Protein AF-A0A0B6YU15-F1 (afdb_monomer)

Solvent-accessible surface area (backbone atoms only — not comparable to full-atom values): 4358 Å² total; per-residue (Å²): 134,82,73,81,73,83,67,86,57,49,54,66,57,54,50,51,57,40,66,75,47,75,87,58,74,55,47,88,60,63,54,32,55,66,67,61,60,70,47,51,70,67,58,38,50,54,49,33,52,54,50,38,52,25,64,76,70,74,47,80,62,65,67,73,80,46,51,56,79,112

pLDDT: mean 83.67, std 12.28, range [33.78, 94.75]

Secondary structure (DSSP, 8-state):
-------SS-HHHHHHHHHH-TTPPPPTTS--HHHHHT--HHHHHHHHHHHHHHHHHT---HHHHSTT--

Sequence (70 aa):
MWLDEELYVTAEIIRTALKTSGSTASGPDGIRYKDIADLSNDDMEDLVKEFNVSIKNGTIREEWLHSYLL

Mean predicted aligned error: 6.36 Å

Structure (mmCIF, N/CA/C/O backbone):
data_AF-A0A0B6YU15-F1
#
_entry.id   AF-A0A0B6YU15-F1
#
loop_
_atom_site.group_PDB
_atom_site.id
_atom_site.type_symbol
_atom_site.label_atom_id
_atom_site.label_alt_id
_atom_site.label_comp_id
_atom_site.label_asym_id
_atom_site.label_entity_id
_atom_site.label_seq_id
_atom_site.pdbx_PDB_ins_code
_atom_site.Cartn_x
_atom_site.Cartn_y
_atom_site.Cartn_z
_atom_site.occupancy
_atom_site.B_iso_or_equiv
_atom_site.auth_seq_id
_atom_site.auth_comp_id
_atom_site.auth_asym_id
_atom_site.auth_atom_id
_atom_site.pdbx_PDB_model_num
ATOM 1 N N . MET A 1 1 ? -21.336 14.459 12.383 1.00 33.78 1 MET A N 1
ATOM 2 C CA . MET A 1 1 ? -20.302 13.908 13.277 1.00 33.78 1 MET A CA 1
ATOM 3 C C . MET A 1 1 ? -19.600 12.840 12.468 1.00 33.78 1 MET A C 1
ATOM 5 O O . MET A 1 1 ? -20.155 11.766 12.296 1.00 33.78 1 MET A O 1
ATOM 9 N N . TRP A 1 2 ? -18.499 13.208 11.820 1.00 45.31 2 TRP A N 1
ATOM 10 C CA . TRP 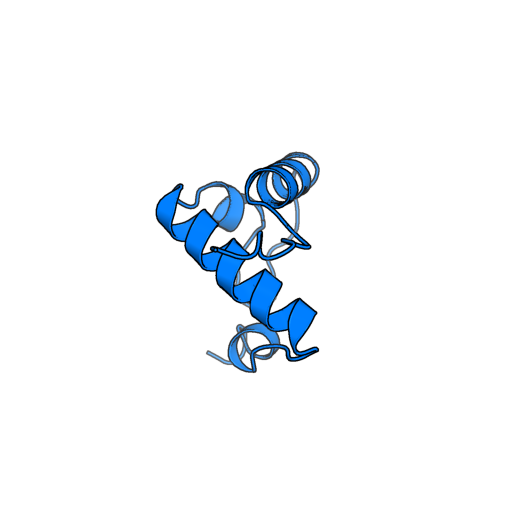A 1 2 ? -17.674 12.248 11.094 1.00 45.31 2 TRP A CA 1
ATOM 11 C C . TRP A 1 2 ? -16.922 11.484 12.175 1.00 45.31 2 TRP A C 1
ATOM 13 O O . TRP A 1 2 ? -16.255 12.110 12.995 1.00 45.31 2 TRP A O 1
ATOM 23 N N . LEU A 1 3 ? -17.164 10.180 12.282 1.00 46.31 3 LEU A N 1
ATOM 24 C CA . LEU A 1 3 ? -16.293 9.338 13.087 1.00 46.31 3 LEU A CA 1
ATOM 25 C C . LEU A 1 3 ? -14.916 9.455 12.438 1.00 46.31 3 LEU A C 1
ATOM 27 O O . LEU A 1 3 ? -14.818 9.262 11.226 1.00 46.31 3 LEU A O 1
ATOM 31 N N . ASP A 1 4 ? -13.901 9.819 13.221 1.00 54.88 4 ASP A N 1
ATOM 32 C CA . ASP A 1 4 ? -12.524 9.475 12.886 1.00 54.88 4 ASP A CA 1
ATOM 33 C C . ASP A 1 4 ? -12.544 7.970 12.602 1.00 54.88 4 ASP A C 1
ATOM 35 O O . ASP A 1 4 ? -12.676 7.163 13.524 1.00 54.88 4 ASP A O 1
ATOM 39 N N . GLU A 1 5 ? -12.568 7.576 11.325 1.00 65.31 5 GLU A N 1
ATOM 40 C CA . GLU A 1 5 ? -12.343 6.181 10.985 1.00 65.31 5 GLU A CA 1
ATOM 41 C C . GLU A 1 5 ? -10.918 5.898 11.430 1.00 65.31 5 GLU A C 1
ATOM 43 O O . GLU A 1 5 ? -9.968 6.452 10.883 1.00 65.31 5 GLU A O 1
ATOM 48 N N . GLU A 1 6 ? -10.785 5.109 12.492 1.00 71.62 6 GLU A N 1
ATOM 49 C CA . GLU A 1 6 ? -9.495 4.697 13.017 1.00 71.62 6 GLU A CA 1
ATOM 50 C C . GLU A 1 6 ? -8.750 3.951 11.904 1.00 71.62 6 GLU A C 1
ATOM 52 O O . GLU A 1 6 ? -9.057 2.804 11.575 1.00 71.62 6 GLU A O 1
ATOM 57 N N . LEU A 1 7 ? -7.823 4.654 11.252 1.00 76.00 7 LEU A N 1
ATOM 58 C CA . LEU A 1 7 ? -6.970 4.082 10.224 1.00 76.00 7 LEU A CA 1
ATOM 59 C C . LEU A 1 7 ? -5.921 3.218 10.921 1.00 76.00 7 LEU A C 1
ATOM 61 O O . LEU A 1 7 ? -5.094 3.714 11.685 1.00 76.00 7 LEU A O 1
ATOM 65 N N . TYR A 1 8 ? -5.931 1.922 10.623 1.00 84.00 8 TYR A N 1
ATOM 66 C CA . TYR A 1 8 ? -4.908 0.977 11.063 1.00 84.00 8 TYR A CA 1
ATOM 67 C C . TYR A 1 8 ? -3.558 1.255 10.393 1.00 84.00 8 TYR A C 1
ATOM 69 O O . TYR A 1 8 ? -2.504 0.991 10.971 1.00 84.00 8 TYR A O 1
ATOM 77 N N . VAL A 1 9 ? -3.585 1.770 9.160 1.00 91.88 9 VAL A N 1
ATOM 78 C CA . VAL A 1 9 ? -2.402 2.074 8.347 1.00 91.88 9 VAL A CA 1
ATOM 79 C C . VAL A 1 9 ? -2.573 3.437 7.680 1.00 91.88 9 VAL A C 1
ATOM 81 O O . VAL A 1 9 ? -3.658 3.760 7.209 1.00 91.88 9 VAL A O 1
ATOM 84 N N . THR A 1 10 ? -1.498 4.223 7.602 1.00 94.12 10 THR A N 1
ATOM 85 C CA . THR A 1 10 ? -1.461 5.518 6.901 1.00 94.12 10 THR A CA 1
ATOM 86 C C . THR A 1 10 ? -0.469 5.492 5.738 1.00 94.12 10 THR A C 1
ATOM 88 O O . THR A 1 10 ? 0.441 4.656 5.704 1.00 94.12 10 THR A O 1
ATOM 91 N N . ALA A 1 11 ? -0.591 6.445 4.807 1.00 92.62 11 ALA A N 1
ATOM 92 C CA . ALA A 1 11 ? 0.347 6.597 3.691 1.00 92.62 11 ALA A CA 1
ATOM 93 C C . ALA A 1 11 ? 1.798 6.765 4.175 1.00 92.62 11 ALA A C 1
ATOM 95 O O . ALA A 1 11 ? 2.729 6.208 3.595 1.00 92.62 11 ALA A O 1
ATOM 96 N N . GLU A 1 12 ? 2.001 7.494 5.276 1.00 91.50 12 GLU A N 1
ATOM 97 C CA . GLU A 1 12 ? 3.321 7.686 5.879 1.00 91.50 12 GLU A CA 1
ATOM 98 C C . GLU A 1 12 ? 3.920 6.372 6.399 1.00 91.50 12 GLU A C 1
ATOM 100 O O . GLU A 1 12 ? 5.107 6.111 6.174 1.00 91.50 12 GLU A O 1
ATOM 105 N N . ILE A 1 13 ? 3.109 5.517 7.033 1.00 92.31 13 ILE A N 1
ATOM 106 C CA . ILE A 1 13 ? 3.540 4.194 7.507 1.00 92.31 13 ILE A CA 1
ATOM 107 C C . ILE A 1 13 ? 3.986 3.333 6.321 1.00 92.31 13 ILE A C 1
ATOM 109 O O . ILE A 1 13 ? 5.085 2.775 6.357 1.00 92.31 13 ILE A O 1
ATOM 113 N N . ILE A 1 14 ? 3.187 3.278 5.247 1.00 91.56 14 ILE A N 1
ATOM 114 C CA . ILE A 1 14 ? 3.526 2.513 4.037 1.00 91.56 14 ILE A CA 1
ATOM 115 C C . ILE A 1 14 ? 4.819 3.048 3.414 1.00 91.56 14 ILE A C 1
ATOM 117 O O . ILE A 1 14 ? 5.761 2.288 3.192 1.00 91.56 14 ILE A O 1
ATOM 121 N N . ARG A 1 15 ? 4.925 4.363 3.189 1.00 91.06 15 ARG A N 1
ATOM 122 C CA . ARG A 1 15 ? 6.128 4.976 2.600 1.00 91.06 15 ARG A CA 1
ATOM 123 C C . ARG A 1 15 ? 7.373 4.733 3.450 1.00 91.06 15 ARG A C 1
ATOM 125 O O . ARG A 1 15 ? 8.448 4.498 2.900 1.00 91.06 15 ARG A O 1
ATOM 132 N N . THR A 1 16 ? 7.245 4.775 4.772 1.00 90.31 16 THR A N 1
ATOM 133 C CA . THR A 1 16 ? 8.356 4.492 5.689 1.00 90.31 16 THR A CA 1
ATOM 134 C C . THR A 1 16 ? 8.794 3.034 5.584 1.00 90.31 16 THR A C 1
ATOM 136 O O . THR A 1 16 ? 9.988 2.778 5.437 1.00 90.31 16 THR A O 1
ATOM 139 N N . ALA A 1 17 ? 7.849 2.090 5.564 1.00 89.31 17 ALA A N 1
ATOM 140 C CA . ALA A 1 17 ? 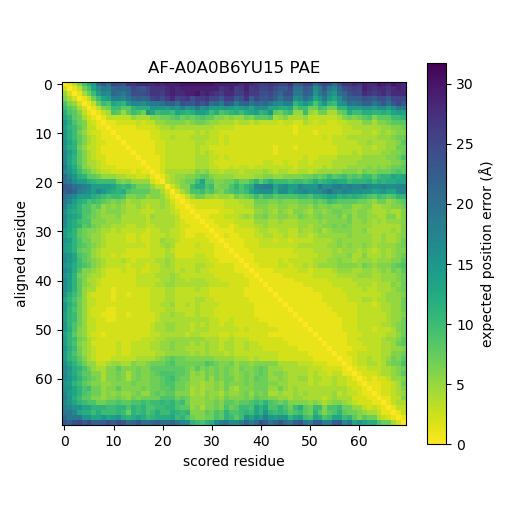8.141 0.669 5.383 1.00 89.31 17 ALA A CA 1
ATOM 141 C C . ALA A 1 17 ? 8.813 0.377 4.029 1.00 89.31 17 ALA A C 1
ATOM 143 O O . ALA A 1 17 ? 9.780 -0.380 3.957 1.00 89.31 17 ALA A O 1
ATOM 144 N N . LEU A 1 18 ? 8.363 1.016 2.947 1.00 89.31 18 LEU A N 1
ATOM 145 C CA . LEU A 1 18 ? 8.958 0.836 1.619 1.00 89.31 18 LEU A CA 1
ATOM 146 C C . LEU A 1 18 ? 10.385 1.403 1.545 1.00 89.31 18 LEU A C 1
ATOM 148 O O . LEU A 1 18 ? 11.268 0.765 0.975 1.00 89.31 18 LEU A O 1
ATOM 152 N N . LYS A 1 19 ? 10.647 2.559 2.173 1.00 83.81 19 LYS A N 1
ATOM 153 C CA . LYS A 1 19 ? 11.986 3.177 2.221 1.00 83.81 19 LYS A CA 1
ATOM 154 C C . LYS A 1 19 ? 13.016 2.333 2.969 1.00 83.81 19 LYS A C 1
ATOM 156 O O . LYS A 1 19 ? 14.182 2.325 2.582 1.00 83.81 19 LYS A O 1
ATOM 161 N N . THR A 1 20 ? 12.616 1.636 4.032 1.00 81.69 20 THR A N 1
ATOM 162 C CA . THR A 1 20 ? 13.526 0.771 4.804 1.00 81.69 20 THR A CA 1
ATOM 163 C C . THR A 1 20 ? 13.804 -0.568 4.117 1.00 81.69 20 THR A C 1
ATOM 165 O O . THR A 1 20 ? 14.743 -1.264 4.493 1.00 81.69 20 THR A O 1
ATOM 168 N N . SER A 1 21 ? 13.051 -0.899 3.067 1.00 75.56 21 SER A N 1
ATOM 169 C CA . SER A 1 21 ? 13.117 -2.170 2.340 1.00 75.56 21 SER A CA 1
ATOM 170 C C . SER A 1 21 ? 14.038 -2.131 1.106 1.00 75.56 21 SER A C 1
ATOM 172 O O . SER A 1 21 ? 13.758 -2.773 0.095 1.00 75.56 21 SER A O 1
ATOM 174 N N . GLY A 1 22 ? 15.120 -1.348 1.128 1.00 63.91 22 GLY A N 1
ATOM 175 C CA . GLY A 1 22 ? 16.005 -1.177 -0.032 1.00 63.91 22 GLY A CA 1
ATOM 176 C C . GLY A 1 22 ? 16.551 -2.508 -0.582 1.00 63.91 22 GLY A C 1
ATOM 177 O O . GLY A 1 22 ? 17.142 -3.284 0.162 1.00 63.91 22 GLY A O 1
ATOM 178 N N . SER A 1 23 ? 16.385 -2.739 -1.894 1.00 68.69 23 SER A N 1
ATOM 179 C CA . SER A 1 23 ? 16.763 -3.966 -2.632 1.00 68.69 23 SER A CA 1
ATOM 180 C C . SER A 1 23 ? 15.935 -5.226 -2.334 1.00 68.69 23 SER A C 1
ATOM 182 O O . SER A 1 23 ? 16.489 -6.308 -2.133 1.00 68.69 23 SER A O 1
ATOM 184 N N . THR A 1 24 ? 14.604 -5.133 -2.388 1.00 79.62 24 THR A N 1
ATOM 185 C CA . THR A 1 24 ? 13.757 -6.334 -2.466 1.00 79.62 24 THR A CA 1
ATOM 186 C C . THR A 1 24 ? 13.785 -6.960 -3.862 1.00 79.62 24 THR A C 1
ATOM 188 O O . THR A 1 24 ? 13.809 -6.268 -4.887 1.00 79.62 24 THR A O 1
ATOM 191 N N . ALA A 1 25 ? 13.790 -8.296 -3.900 1.00 85.88 25 ALA A N 1
ATOM 192 C CA . ALA A 1 25 ? 13.486 -9.039 -5.117 1.00 85.88 25 ALA A CA 1
ATOM 193 C C . ALA A 1 25 ? 12.058 -8.707 -5.577 1.00 85.88 25 ALA A C 1
ATOM 195 O O . ALA A 1 25 ? 11.209 -8.332 -4.766 1.00 85.88 25 ALA A O 1
ATOM 196 N N . SER A 1 26 ? 11.799 -8.827 -6.877 1.00 87.38 26 SER A N 1
ATOM 197 C CA . SER A 1 26 ? 10.441 -8.694 -7.397 1.00 87.38 26 SER A CA 1
ATOM 198 C C . SER A 1 26 ? 9.543 -9.801 -6.855 1.00 87.38 26 SER A C 1
ATOM 200 O O . S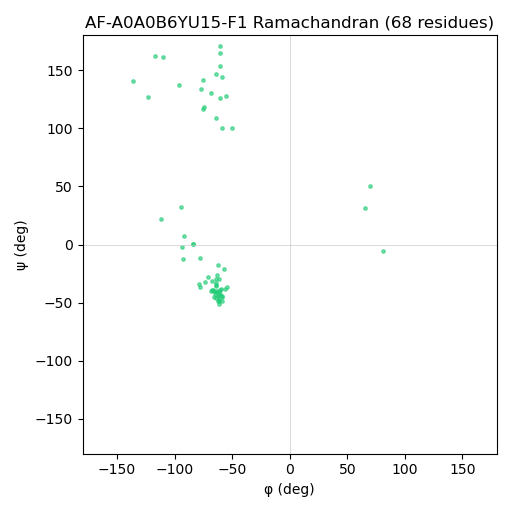ER A 1 26 ? 9.994 -10.937 -6.675 1.00 87.38 26 SER A O 1
ATOM 202 N N . GLY A 1 27 ? 8.268 -9.474 -6.653 1.00 84.38 27 GLY A N 1
ATOM 203 C CA . GLY A 1 27 ? 7.221 -10.469 -6.499 1.00 84.38 27 GLY A CA 1
ATOM 204 C C . GLY A 1 27 ? 7.102 -11.354 -7.748 1.00 84.38 27 GLY A C 1
ATOM 205 O O . GLY A 1 27 ? 7.727 -11.073 -8.780 1.00 84.38 27 GLY A O 1
ATOM 206 N N . PRO A 1 28 ? 6.312 -12.437 -7.683 1.00 84.19 28 PRO A N 1
ATOM 207 C CA . PRO A 1 28 ? 6.085 -13.307 -8.837 1.00 84.19 28 PRO A CA 1
ATOM 208 C C . PRO A 1 28 ? 5.393 -12.593 -10.019 1.00 84.19 28 PRO A C 1
ATOM 210 O O . PRO A 1 28 ? 5.504 -13.054 -11.149 1.00 84.19 28 PRO A O 1
ATOM 213 N N . ASP A 1 29 ? 4.759 -11.443 -9.770 1.00 83.75 29 ASP A N 1
ATOM 214 C CA . ASP A 1 29 ? 4.198 -10.499 -10.753 1.00 83.75 29 ASP A CA 1
ATOM 215 C C . ASP A 1 29 ? 5.223 -9.501 -11.334 1.00 83.75 29 ASP A C 1
ATOM 217 O O . ASP A 1 29 ? 4.888 -8.646 -12.152 1.00 83.75 29 ASP A O 1
ATOM 221 N N . GLY A 1 30 ? 6.489 -9.577 -10.917 1.00 87.75 30 GLY A N 1
ATOM 222 C CA . GLY A 1 30 ? 7.545 -8.660 -11.347 1.00 87.75 30 GLY A CA 1
ATOM 223 C C . GLY A 1 30 ? 7.566 -7.315 -10.609 1.00 87.75 30 GLY A C 1
ATOM 224 O O . GLY A 1 30 ? 8.524 -6.556 -10.792 1.00 87.75 30 GLY A O 1
ATOM 225 N N . ILE A 1 31 ? 6.587 -7.028 -9.744 1.00 85.75 31 ILE A N 1
ATOM 226 C CA . ILE A 1 31 ? 6.488 -5.766 -9.000 1.00 85.75 31 ILE A CA 1
ATOM 227 C C . ILE A 1 31 ? 7.488 -5.771 -7.840 1.00 85.75 31 ILE A C 1
ATOM 229 O O . ILE A 1 31 ? 7.623 -6.743 -7.095 1.00 85.75 31 ILE A O 1
ATOM 233 N N . ARG A 1 32 ? 8.223 -4.671 -7.667 1.00 87.62 32 ARG A N 1
ATOM 234 C CA . ARG A 1 32 ? 9.136 -4.446 -6.538 1.00 87.62 32 ARG A CA 1
ATOM 235 C C . ARG A 1 32 ? 8.592 -3.369 -5.620 1.00 87.62 32 ARG A C 1
ATOM 237 O O . ARG A 1 32 ? 7.827 -2.501 -6.021 1.00 87.62 32 ARG A O 1
ATOM 244 N N . TYR A 1 33 ? 9.103 -3.335 -4.394 1.00 88.88 33 TYR A N 1
ATOM 245 C CA . TYR A 1 33 ? 8.686 -2.326 -3.415 1.00 88.88 33 TYR A CA 1
ATOM 246 C C . TYR A 1 33 ? 8.998 -0.897 -3.869 1.00 88.88 33 TYR A C 1
ATOM 248 O O . TYR A 1 33 ? 8.261 0.022 -3.532 1.00 88.88 33 TYR A O 1
ATOM 256 N N . LYS A 1 34 ? 10.051 -0.701 -4.673 1.00 86.56 34 LYS A N 1
ATOM 257 C CA . LYS A 1 34 ? 10.330 0.611 -5.268 1.00 86.56 34 LYS A CA 1
ATOM 258 C C . LYS A 1 34 ? 9.233 1.070 -6.239 1.00 86.56 34 LYS A C 1
ATOM 260 O O . LYS A 1 34 ? 8.945 2.253 -6.283 1.00 86.56 34 LYS A O 1
ATOM 265 N N . ASP A 1 35 ? 8.592 0.137 -6.946 1.00 87.62 35 ASP A N 1
ATOM 266 C CA . ASP A 1 35 ? 7.549 0.458 -7.921 1.00 87.62 35 ASP A CA 1
ATOM 267 C C . ASP A 1 35 ? 6.279 0.936 -7.180 1.00 87.62 35 ASP A C 1
ATOM 269 O O . ASP A 1 35 ? 5.555 1.793 -7.671 1.00 87.62 35 ASP A O 1
ATOM 273 N N . ILE A 1 36 ? 6.073 0.465 -5.941 1.00 88.38 36 ILE A N 1
ATOM 274 C CA . ILE A 1 36 ? 5.039 0.956 -5.011 1.00 88.38 36 ILE A CA 1
ATOM 275 C C . ILE A 1 36 ? 5.462 2.284 -4.355 1.00 88.38 36 ILE A C 1
ATOM 277 O O . ILE A 1 36 ? 4.642 3.168 -4.118 1.00 88.38 36 ILE A O 1
ATOM 281 N N . ALA A 1 37 ? 6.750 2.452 -4.040 1.00 87.00 37 ALA A N 1
ATOM 282 C CA . ALA A 1 37 ? 7.263 3.675 -3.416 1.00 87.00 37 ALA A CA 1
ATOM 283 C C . ALA A 1 37 ? 7.119 4.906 -4.327 1.00 87.00 37 ALA A C 1
ATOM 285 O O . ALA A 1 37 ? 6.940 6.018 -3.820 1.00 87.00 37 ALA A O 1
ATOM 286 N N . ASP A 1 38 ? 7.162 4.678 -5.641 1.00 88.31 38 ASP A N 1
ATOM 287 C CA . ASP A 1 38 ? 7.049 5.689 -6.692 1.00 88.31 38 ASP A CA 1
ATOM 288 C C . ASP A 1 38 ? 5.589 6.050 -7.045 1.00 88.31 38 ASP A C 1
ATOM 290 O O . ASP A 1 38 ? 5.365 6.912 -7.897 1.00 88.31 38 ASP A O 1
ATOM 294 N N . LEU A 1 39 ? 4.590 5.448 -6.382 1.00 90.88 39 LEU A N 1
ATOM 295 C CA . LEU A 1 39 ? 3.180 5.815 -6.549 1.00 90.88 39 LEU A CA 1
ATOM 296 C C . LEU A 1 39 ? 2.930 7.291 -6.211 1.00 90.88 39 LEU A C 1
ATOM 298 O O . LEU A 1 39 ? 3.503 7.853 -5.258 1.00 90.88 39 LEU A O 1
ATOM 302 N N . SER A 1 40 ? 2.007 7.896 -6.965 1.00 94.44 40 SER A N 1
ATOM 303 C CA . SER A 1 40 ? 1.524 9.245 -6.687 1.00 94.44 40 SER A CA 1
ATOM 304 C C . SER A 1 40 ? 0.876 9.318 -5.297 1.00 94.44 40 SER A C 1
ATOM 306 O O . SER A 1 40 ? 0.601 8.301 -4.659 1.00 94.44 40 SER A O 1
ATOM 308 N N . ASN A 1 41 ? 0.677 10.529 -4.771 1.00 92.69 41 ASN A N 1
ATOM 309 C CA . ASN A 1 41 ? -0.014 10.668 -3.488 1.00 92.69 41 ASN A CA 1
ATOM 310 C C . ASN A 1 41 ? -1.455 10.163 -3.571 1.00 92.69 41 ASN A C 1
ATOM 312 O O . ASN A 1 41 ? -1.876 9.473 -2.653 1.00 92.69 41 ASN A O 1
ATOM 316 N N . ASP A 1 42 ? -2.155 10.437 -4.671 1.00 94.62 42 ASP A N 1
ATOM 317 C CA . ASP A 1 42 ? -3.537 9.995 -4.860 1.00 94.62 42 ASP A CA 1
ATOM 318 C C . ASP A 1 42 ? -3.614 8.460 -4.915 1.00 94.62 42 ASP A C 1
ATOM 320 O O . ASP A 1 42 ? -4.379 7.857 -4.166 1.00 94.62 42 ASP A O 1
ATOM 324 N N . ASP A 1 43 ? -2.727 7.815 -5.684 1.00 94.75 43 ASP A N 1
ATOM 325 C CA . ASP A 1 43 ? -2.665 6.346 -5.754 1.00 94.75 43 ASP A CA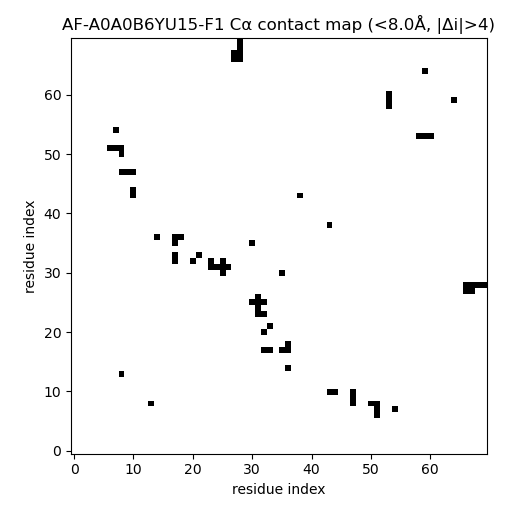 1
ATOM 326 C C . ASP A 1 43 ? -2.280 5.716 -4.403 1.00 94.75 43 ASP A C 1
ATOM 328 O O . ASP A 1 43 ? -2.745 4.632 -4.048 1.00 94.75 43 ASP A O 1
ATOM 332 N N . MET A 1 44 ? -1.414 6.382 -3.630 1.00 94.38 44 MET A N 1
ATOM 333 C CA . MET A 1 44 ? -1.033 5.925 -2.292 1.00 94.38 44 MET A CA 1
ATOM 334 C C . MET A 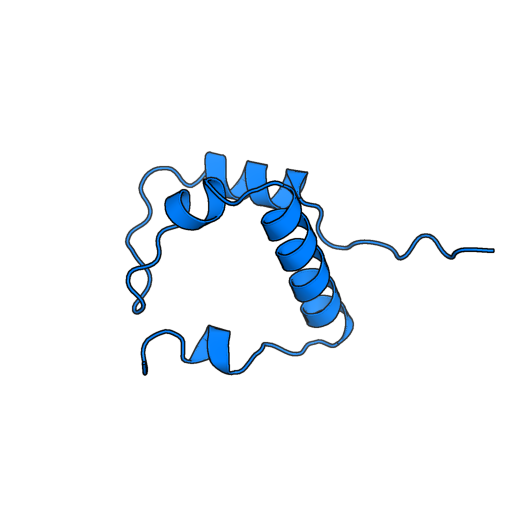1 44 ? -2.205 6.027 -1.309 1.00 94.38 44 MET A C 1
ATOM 336 O O . MET A 1 44 ? -2.383 5.125 -0.494 1.00 94.38 44 MET A O 1
ATOM 340 N N . GLU A 1 45 ? -3.005 7.091 -1.369 1.00 93.81 45 GLU A N 1
ATOM 341 C CA . GLU A 1 45 ? -4.205 7.231 -0.536 1.00 93.81 45 GLU A CA 1
ATOM 342 C C . GLU A 1 45 ? -5.268 6.185 -0.899 1.00 93.81 45 GLU A C 1
ATOM 344 O O . GLU A 1 45 ? -5.866 5.572 -0.007 1.00 93.81 45 GLU A O 1
ATOM 349 N N . ASP A 1 46 ? -5.450 5.897 -2.190 1.00 92.88 46 ASP A N 1
ATOM 350 C CA . ASP A 1 46 ? -6.330 4.816 -2.641 1.00 92.88 46 ASP A CA 1
ATOM 351 C C . ASP A 1 46 ? -5.844 3.448 -2.134 1.00 92.88 46 ASP A C 1
ATOM 353 O O . ASP A 1 46 ? -6.631 2.681 -1.571 1.00 92.88 46 AS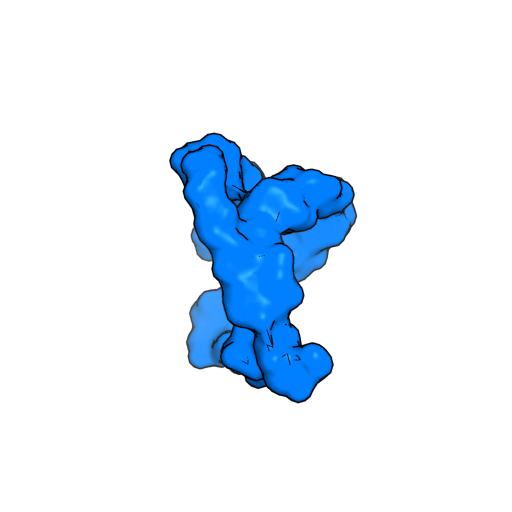P A O 1
ATOM 357 N N . LEU A 1 47 ? -4.536 3.171 -2.214 1.00 91.56 47 LEU A N 1
ATOM 358 C CA . LEU A 1 47 ? -3.939 1.957 -1.650 1.00 91.56 47 LEU A CA 1
ATOM 359 C C . LEU A 1 47 ? -4.176 1.857 -0.136 1.00 91.56 47 LEU A C 1
ATOM 361 O O . LEU A 1 47 ? -4.566 0.800 0.360 1.00 91.56 47 LEU A O 1
ATOM 365 N N . VAL A 1 48 ? -3.971 2.945 0.611 1.00 93.38 48 VAL A N 1
ATOM 366 C CA . VAL A 1 48 ? -4.217 3.000 2.062 1.00 93.38 48 VAL A CA 1
ATOM 367 C C . VAL A 1 48 ? -5.672 2.678 2.372 1.00 93.38 48 VAL A C 1
ATOM 369 O O . VAL A 1 48 ? -5.947 1.893 3.284 1.00 93.38 48 VAL A O 1
ATOM 372 N N . LYS A 1 49 ? -6.611 3.248 1.619 1.00 92.25 49 LYS A N 1
ATOM 373 C CA . LYS A 1 49 ? -8.039 2.991 1.794 1.00 92.25 49 LYS A CA 1
ATOM 374 C C . LYS A 1 49 ? -8.370 1.520 1.566 1.00 92.25 49 LYS A C 1
ATOM 376 O O . LYS A 1 49 ? -9.029 0.911 2.410 1.00 92.25 49 LYS A O 1
ATOM 381 N N . GLU A 1 50 ? -7.887 0.931 0.477 1.00 90.94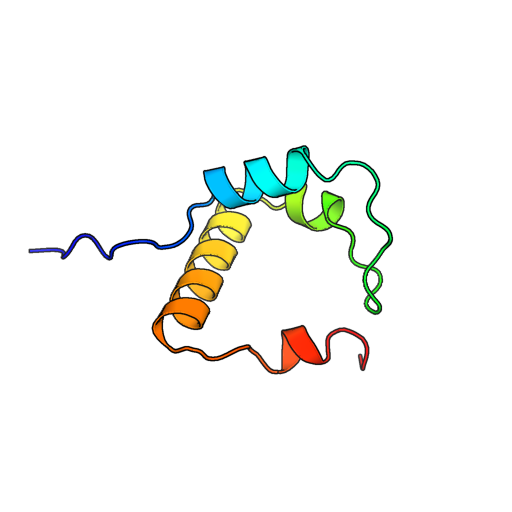 50 GLU A N 1
ATOM 382 C CA . GLU A 1 50 ? -8.091 -0.493 0.197 1.00 90.94 50 GLU A CA 1
ATOM 383 C C . GLU A 1 50 ? -7.483 -1.385 1.285 1.00 90.94 50 GLU A C 1
ATOM 385 O O . GLU A 1 50 ? -8.128 -2.326 1.758 1.00 90.94 50 GLU A O 1
ATOM 390 N N . PHE A 1 51 ? -6.276 -1.058 1.744 1.00 91.19 51 PHE A N 1
ATOM 391 C CA . PHE A 1 51 ? -5.580 -1.819 2.777 1.00 91.19 51 PHE A CA 1
ATOM 392 C C . PHE A 1 51 ? -6.318 -1.774 4.121 1.00 91.19 51 PHE A C 1
ATOM 394 O O . PHE A 1 51 ? -6.495 -2.804 4.772 1.00 91.19 51 PHE A O 1
ATOM 401 N N . ASN A 1 52 ? -6.825 -0.604 4.519 1.00 92.56 52 ASN A N 1
ATOM 402 C CA . ASN A 1 52 ? -7.617 -0.461 5.741 1.00 92.56 52 ASN A CA 1
ATOM 403 C C . ASN A 1 52 ? -8.959 -1.197 5.659 1.00 92.56 52 ASN A C 1
ATOM 405 O O . ASN A 1 52 ? -9.358 -1.831 6.635 1.00 92.56 52 ASN A O 1
ATOM 409 N N . VAL A 1 53 ? -9.636 -1.175 4.504 1.00 91.06 53 VAL A N 1
ATOM 410 C CA . VAL A 1 53 ? -10.855 -1.975 4.280 1.00 91.06 53 VAL A CA 1
ATOM 411 C C . VAL A 1 53 ? -10.552 -3.470 4.409 1.00 91.06 53 VAL A C 1
ATOM 413 O O . VAL A 1 53 ? -11.291 -4.186 5.086 1.00 91.06 53 VAL A O 1
ATOM 416 N N . SER A 1 54 ? -9.445 -3.932 3.821 1.00 91.06 54 SER A N 1
ATOM 417 C CA . SER A 1 54 ? -8.969 -5.317 3.922 1.00 91.06 54 SER A CA 1
ATOM 418 C C . SER A 1 54 ? -8.710 -5.730 5.375 1.00 91.06 54 SER A C 1
ATOM 420 O O . SER A 1 54 ? -9.209 -6.767 5.814 1.00 91.06 54 SER A O 1
ATOM 422 N N . ILE A 1 55 ? -7.992 -4.907 6.151 1.00 90.62 55 ILE A N 1
ATOM 423 C CA . ILE A 1 55 ? -7.714 -5.161 7.577 1.00 90.62 55 ILE A CA 1
ATOM 424 C C . ILE A 1 55 ? -9.011 -5.208 8.390 1.00 90.62 55 ILE A C 1
ATOM 426 O O . ILE A 1 55 ? -9.227 -6.152 9.147 1.00 90.62 55 ILE A O 1
ATOM 430 N N . LYS A 1 56 ? -9.891 -4.217 8.205 1.00 91.12 56 LYS A N 1
ATOM 431 C CA . LYS A 1 56 ? -11.164 -4.097 8.931 1.00 91.12 56 LYS A CA 1
ATOM 432 C C . LYS A 1 56 ? -12.082 -5.295 8.698 1.00 91.12 56 LYS A C 1
ATOM 434 O O . LYS A 1 56 ? -12.741 -5.751 9.628 1.00 91.12 56 LYS A O 1
ATOM 439 N N . ASN A 1 57 ? -12.122 -5.800 7.468 1.00 90.69 57 ASN A N 1
ATOM 440 C CA . ASN A 1 57 ? -13.005 -6.899 7.084 1.00 90.69 57 ASN A CA 1
ATOM 441 C C . ASN A 1 57 ? -12.350 -8.282 7.218 1.00 90.69 57 ASN A C 1
ATOM 443 O O . ASN A 1 57 ? -13.047 -9.290 7.127 1.00 90.69 57 ASN A O 1
ATOM 447 N N . GLY A 1 58 ? -11.029 -8.351 7.411 1.00 89.44 58 GLY A N 1
ATOM 448 C CA . GLY A 1 58 ? -10.281 -9.608 7.395 1.00 89.44 58 GLY A CA 1
ATOM 449 C C . GLY A 1 58 ? -10.289 -10.294 6.024 1.00 89.44 5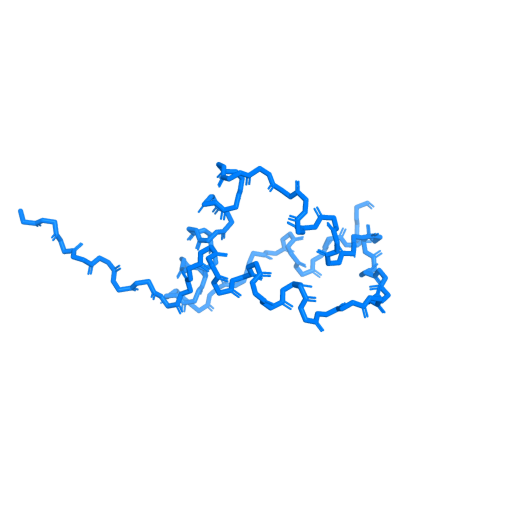8 GLY A C 1
ATOM 450 O O . GLY A 1 58 ? -10.284 -11.521 5.955 1.00 89.44 58 GLY A O 1
ATOM 451 N N . THR A 1 59 ? -10.341 -9.522 4.936 1.00 89.25 59 THR A N 1
ATOM 452 C CA . THR A 1 59 ? -10.483 -10.034 3.562 1.00 89.25 59 THR A CA 1
ATOM 453 C C . THR A 1 59 ? -9.338 -9.567 2.681 1.00 89.25 59 THR A C 1
ATOM 455 O O . THR A 1 59 ? -9.147 -8.365 2.543 1.00 89.25 59 THR A O 1
ATOM 458 N N . ILE A 1 60 ? -8.651 -10.491 2.013 1.00 85.12 60 ILE A N 1
ATOM 459 C CA . ILE A 1 60 ? -7.626 -10.173 1.009 1.00 85.12 60 ILE A CA 1
ATOM 460 C C . ILE A 1 60 ? -8.270 -10.229 -0.380 1.00 85.12 60 ILE A C 1
ATOM 462 O O . ILE A 1 60 ? -9.048 -11.142 -0.657 1.00 85.12 60 ILE A O 1
ATOM 466 N N . ARG A 1 61 ? -7.961 -9.268 -1.261 1.00 83.12 61 ARG A N 1
ATOM 467 C CA . ARG A 1 61 ? -8.437 -9.307 -2.652 1.00 83.12 61 ARG A CA 1
ATOM 468 C C . ARG A 1 61 ? -7.758 -10.456 -3.398 1.00 83.12 61 ARG A C 1
ATOM 470 O O . ARG A 1 61 ? -6.534 -10.563 -3.391 1.00 83.12 61 ARG A O 1
ATOM 477 N N . GLU A 1 62 ? -8.547 -11.280 -4.081 1.00 84.44 62 GLU A N 1
ATOM 478 C CA . GLU A 1 62 ? -8.053 -12.423 -4.869 1.00 84.44 62 GLU A CA 1
ATOM 479 C C . GLU A 1 62 ? -6.990 -12.018 -5.899 1.00 84.44 62 GLU A C 1
ATOM 481 O O . GLU A 1 62 ? -6.009 -12.727 -6.101 1.00 84.44 62 GLU A O 1
ATOM 486 N N . GLU A 1 63 ? -7.141 -10.842 -6.506 1.00 81.31 63 GLU A N 1
ATOM 487 C CA . GLU A 1 63 ? -6.181 -10.280 -7.462 1.00 81.31 63 GLU A CA 1
ATOM 488 C C . GLU A 1 63 ? -4.795 -9.994 -6.859 1.00 81.31 63 GLU A C 1
ATOM 490 O O . GLU A 1 63 ? -3.804 -10.040 -7.578 1.00 81.31 63 GLU A O 1
ATOM 495 N N . TRP A 1 64 ? -4.697 -9.747 -5.547 1.00 81.31 64 TRP A N 1
ATOM 496 C CA . TRP A 1 64 ? -3.412 -9.571 -4.863 1.00 81.31 64 TRP A CA 1
ATOM 497 C C . TRP A 1 64 ? -2.732 -10.914 -4.590 1.00 81.31 64 TRP A C 1
ATOM 499 O O . TRP A 1 64 ? -1.510 -11.011 -4.635 1.00 81.31 64 TRP A O 1
ATOM 509 N N . LEU A 1 65 ? -3.517 -11.960 -4.315 1.00 81.50 65 LEU A N 1
ATOM 510 C CA . LEU A 1 65 ? -3.004 -13.319 -4.111 1.00 81.50 65 LEU A CA 1
ATOM 511 C C . LEU A 1 65 ? -2.556 -13.961 -5.421 1.00 81.50 65 LEU A C 1
ATOM 513 O O . LEU A 1 65 ? -1.623 -14.757 -5.428 1.00 81.50 65 LEU A O 1
ATOM 517 N N . HIS A 1 66 ? -3.228 -13.616 -6.514 1.00 83.19 66 HIS A N 1
ATOM 518 C CA . HIS A 1 66 ? -3.041 -14.212 -7.829 1.00 83.19 66 HIS A CA 1
ATOM 519 C C . HIS A 1 66 ? -2.428 -13.241 -8.841 1.00 83.19 66 HIS A C 1
ATOM 521 O O . HIS A 1 66 ? -2.556 -13.463 -10.044 1.00 83.19 66 HIS A O 1
ATOM 527 N N . SER A 1 67 ? -1.735 -12.194 -8.381 1.00 75.88 67 SER A N 1
ATOM 528 C CA . SER A 1 67 ? -1.153 -11.162 -9.254 1.00 75.88 67 SER A CA 1
ATOM 529 C C . SER A 1 67 ? -0.191 -11.720 -10.313 1.00 75.88 67 SER A C 1
ATOM 531 O O . SER A 1 67 ? 0.024 -11.101 -11.348 1.00 75.88 67 SER A O 1
ATOM 533 N N . TYR A 1 68 ? 0.339 -12.923 -10.086 1.00 73.31 68 TYR A N 1
ATOM 534 C CA . TYR A 1 68 ? 1.271 -13.640 -10.957 1.00 73.31 68 TYR A CA 1
ATOM 535 C C . TYR A 1 68 ? 0.627 -14.622 -11.945 1.00 73.31 68 TYR A C 1
ATOM 537 O O . TYR A 1 68 ? 1.341 -15.282 -12.698 1.00 73.31 68 TYR A O 1
ATOM 545 N N . LEU A 1 69 ? -0.699 -14.787 -11.908 1.00 75.94 69 LEU A N 1
ATOM 546 C CA . LEU A 1 69 ? -1.446 -15.651 -12.832 1.00 75.94 69 LEU A CA 1
ATOM 547 C C . LEU A 1 69 ? -1.943 -14.904 -14.083 1.00 75.94 69 LEU A C 1
ATOM 549 O O . LEU A 1 69 ? -2.708 -15.478 -14.860 1.00 75.94 69 LEU A O 1
ATOM 553 N N . LEU A 1 70 ? -1.532 -13.645 -14.258 1.00 59.97 70 LEU A N 1
ATOM 554 C CA . LEU A 1 70 ? -1.899 -12.776 -15.379 1.00 59.97 70 LEU A CA 1
ATOM 555 C C . LEU A 1 70 ? -0.835 -12.770 -16.481 1.00 59.97 70 LEU A C 1
ATOM 557 O O . LEU A 1 70 ? 0.369 -12.695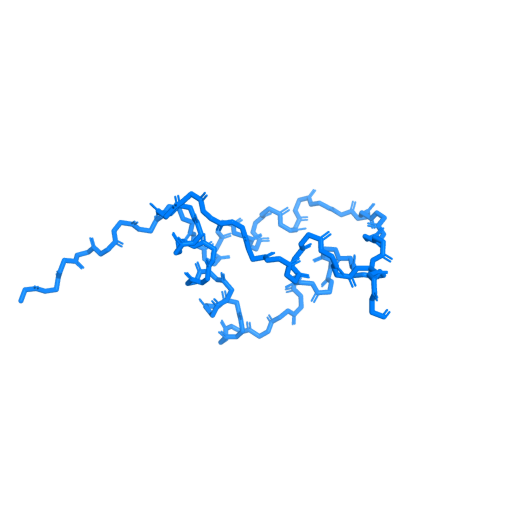 -16.151 1.00 59.97 70 LEU A O 1
#

Radius of gyration: 13.55 Å; Cα contacts (8 Å, |Δi|>4): 38; chains: 1; bounding box: 37×30×29 Å

Foldseek 3Di:
DDPPPPQPDDLVNLLVVLVVPPDDQADLLRDDSVNVNPDDPVVSVVVSVVVSVCVVVVHDDPCVVCVNVD

Organism: NCBI:txid1028688